Protein AF-A0A2V8X3V2-F1 (afdb_monomer)

pLDDT: mean 92.18, std 7.54, range [51.09, 96.81]

Foldseek 3Di:
DPDPDDDDDDVVCPVQVVLVQWDWDQDPNDTDIDGFLWDWDAAPVRHTPDIDTHPRNPDCVVVVVSVVVRVVVVVVD

Mean predicted aligned error: 4.42 Å

Radius of gyration: 15.48 Å; Cα contacts (8 Å, |Δi|>4): 73; chains: 1; bounding box: 33×24×49 Å

Solvent-accessible surface area (backbone atoms only — not comparable to full-atom values): 4977 Å² total; per-residue (Å²): 131,96,72,94,69,89,83,86,85,61,91,84,43,57,63,37,54,74,71,66,37,54,42,76,43,80,53,94,94,39,79,47,76,44,71,50,52,61,43,75,40,64,49,98,86,72,46,77,78,44,80,35,53,51,77,64,30,71,56,59,62,65,57,53,50,52,52,53,51,52,52,52,60,65,69,78,109

Secondary structure (DSSP, 8-state):
----SPPPP-TT-HHHHHTT-EEEEEETTEEEEEEPPEEEEE-TTS-EEEEEEGGGGSSTHHHHHHHHHHHHHHH--

Structure (mmCIF, N/CA/C/O backbone):
data_AF-A0A2V8X3V2-F1
#
_entry.id   AF-A0A2V8X3V2-F1
#
loop_
_atom_site.group_PDB
_atom_site.id
_atom_site.type_symbol
_atom_site.label_atom_id
_atom_site.label_alt_id
_atom_site.label_comp_id
_atom_site.label_asym_id
_atom_site.label_entity_id
_atom_site.label_seq_id
_atom_site.pdbx_PDB_ins_code
_atom_site.Cartn_x
_atom_site.Cartn_y
_atom_site.Cartn_z
_atom_site.occupancy
_atom_site.B_iso_or_equiv
_atom_site.auth_seq_id
_atom_site.auth_comp_id
_atom_site.auth_asym_id
_atom_site.auth_atom_id
_atom_site.pdbx_PDB_model_num
ATOM 1 N N . MET A 1 1 ? -18.751 -10.794 -12.976 1.00 60.97 1 MET A N 1
ATOM 2 C CA . MET A 1 1 ? -17.853 -10.801 -11.800 1.00 60.97 1 MET A CA 1
ATOM 3 C C . MET A 1 1 ? -18.726 -10.600 -10.567 1.00 60.97 1 MET A C 1
ATOM 5 O O . MET A 1 1 ? -19.298 -9.531 -10.435 1.00 60.97 1 MET A O 1
ATOM 9 N N . GLY A 1 2 ? -18.948 -11.633 -9.749 1.00 91.44 2 GLY A N 1
ATOM 10 C CA . GLY A 1 2 ? -19.892 -11.610 -8.615 1.00 91.44 2 GLY A CA 1
ATOM 11 C C . GLY A 1 2 ? -19.326 -10.976 -7.339 1.00 91.44 2 GLY A C 1
ATOM 12 O O . GLY A 1 2 ? -19.433 -11.571 -6.274 1.00 91.44 2 GLY A O 1
ATOM 13 N N . ILE A 1 3 ? -18.661 -9.822 -7.454 1.00 93.62 3 ILE A N 1
ATOM 14 C CA . ILE A 1 3 ? -18.076 -9.104 -6.311 1.00 93.62 3 ILE A CA 1
ATOM 15 C C . ILE A 1 3 ? -19.127 -8.232 -5.613 1.00 93.62 3 ILE A C 1
ATOM 17 O O . ILE A 1 3 ? -20.011 -7.681 -6.265 1.00 93.62 3 ILE A O 1
ATOM 21 N N . THR A 1 4 ? -19.019 -8.094 -4.291 1.00 96.56 4 THR A N 1
ATOM 22 C CA . THR A 1 4 ? -19.978 -7.356 -3.441 1.00 96.56 4 THR A CA 1
ATOM 23 C C . THR A 1 4 ? -19.416 -6.046 -2.884 1.00 96.56 4 THR A C 1
ATOM 25 O O . THR A 1 4 ? -20.023 -5.430 -2.012 1.00 96.56 4 THR A O 1
ATOM 28 N N . PHE A 1 5 ? -18.243 -5.627 -3.355 1.00 94.31 5 PHE A N 1
ATOM 29 C CA . PHE A 1 5 ? -17.540 -4.421 -2.922 1.00 94.31 5 PHE A CA 1
ATOM 30 C C . PHE A 1 5 ? -17.217 -3.527 -4.130 1.00 94.31 5 PHE A C 1
ATOM 32 O O . PHE A 1 5 ? -17.120 -4.030 -5.254 1.00 94.31 5 PHE A O 1
ATOM 39 N N . PRO A 1 6 ? -17.071 -2.204 -3.930 1.00 95.00 6 PRO A N 1
ATOM 40 C CA . PRO A 1 6 ? -16.801 -1.279 -5.023 1.00 95.00 6 PRO A CA 1
ATOM 41 C C . PRO A 1 6 ? -15.383 -1.445 -5.578 1.00 95.00 6 PRO A C 1
ATOM 43 O O . PRO A 1 6 ? -14.439 -1.728 -4.841 1.00 95.00 6 PRO A O 1
ATOM 46 N N . LEU A 1 7 ? -15.232 -1.194 -6.879 1.00 94.50 7 LEU A N 1
ATOM 47 C CA . LEU A 1 7 ? -13.935 -1.026 -7.529 1.00 94.50 7 LEU A CA 1
ATOM 48 C C . LEU A 1 7 ? -13.688 0.461 -7.771 1.00 94.50 7 LEU A C 1
ATOM 50 O O . LEU A 1 7 ? -14.538 1.156 -8.331 1.00 94.50 7 LEU A O 1
ATOM 54 N N . LEU A 1 8 ? -12.523 0.944 -7.352 1.00 92.31 8 LEU A N 1
ATOM 55 C CA . LEU A 1 8 ? -12.110 2.329 -7.543 1.00 92.31 8 LEU A CA 1
ATOM 56 C C . LEU A 1 8 ? -11.267 2.460 -8.816 1.00 92.31 8 LEU A C 1
ATOM 58 O O . LEU A 1 8 ? -10.345 1.679 -9.033 1.00 92.31 8 LEU A O 1
ATOM 62 N N . SER A 1 9 ? -11.549 3.485 -9.621 1.00 94.19 9 SER A N 1
ATOM 63 C CA . SER A 1 9 ? -10.690 3.905 -10.732 1.00 94.19 9 SER A CA 1
ATOM 64 C C . SER A 1 9 ? -9.888 5.145 -10.332 1.00 94.19 9 SER A C 1
ATOM 66 O O . SER A 1 9 ? -10.475 6.171 -9.989 1.00 94.19 9 SER A O 1
ATOM 68 N N . ASP A 1 10 ? -8.556 5.066 -10.392 1.00 94.31 10 ASP A N 1
ATOM 69 C CA . ASP A 1 10 ? -7.632 6.173 -10.092 1.00 94.31 10 ASP A CA 1
ATOM 70 C C . ASP A 1 10 ? -6.829 6.591 -11.337 1.00 94.31 10 ASP A C 1
ATOM 72 O O . ASP A 1 10 ? -5.600 6.602 -11.345 1.00 94.31 10 ASP A O 1
ATOM 76 N N . MET A 1 11 ? -7.515 6.937 -12.433 1.00 92.50 11 MET A N 1
ATOM 77 C CA . MET A 1 11 ? -6.854 7.302 -13.704 1.00 92.50 11 MET A CA 1
ATOM 78 C C . MET A 1 11 ? -5.891 8.497 -13.579 1.00 92.50 11 MET A C 1
ATOM 80 O O . MET A 1 11 ? -4.914 8.591 -14.322 1.00 92.50 11 MET A O 1
ATOM 84 N N . ASN A 1 12 ? -6.148 9.409 -12.634 1.00 93.62 12 ASN A N 1
ATOM 85 C CA . ASN A 1 12 ? -5.278 10.560 -12.362 1.00 93.62 12 ASN A CA 1
ATOM 86 C C . ASN A 1 12 ? -4.119 10.241 -11.398 1.00 93.62 12 ASN A C 1
ATOM 88 O O 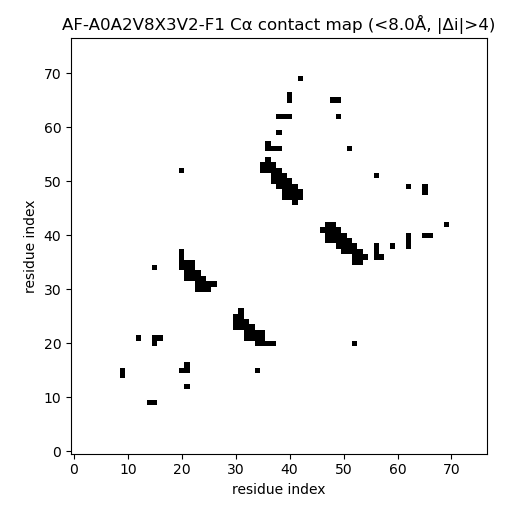. ASN A 1 12 ? -3.305 11.126 -11.128 1.00 93.62 12 ASN A O 1
ATOM 92 N N . ARG A 1 13 ? -4.027 8.995 -10.913 1.00 94.56 13 ARG A N 1
ATOM 93 C CA . ARG A 1 13 ? -2.955 8.471 -10.054 1.00 94.56 13 ARG A CA 1
ATOM 94 C C . ARG A 1 13 ? -2.784 9.227 -8.734 1.00 94.56 13 ARG A C 1
A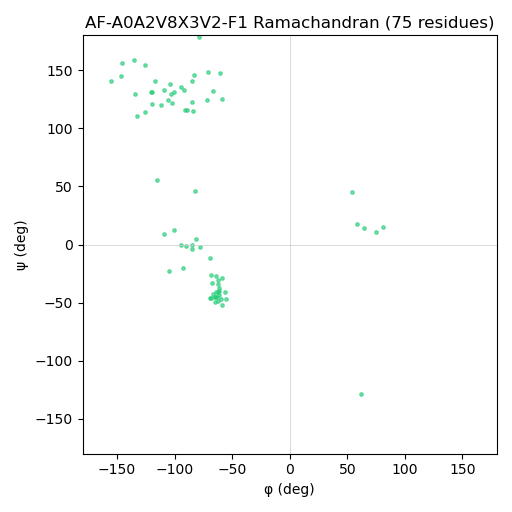TOM 96 O O . ARG A 1 13 ? -1.717 9.151 -8.124 1.00 94.56 13 ARG A O 1
ATOM 103 N N . ARG A 1 14 ? -3.782 10.007 -8.297 1.00 96.06 14 ARG A N 1
ATOM 104 C CA . ARG A 1 14 ? -3.658 10.822 -7.079 1.00 96.06 14 ARG A CA 1
ATOM 105 C C . ARG A 1 14 ? -3.616 9.935 -5.850 1.00 96.06 14 ARG A C 1
ATOM 107 O O . ARG A 1 14 ? -2.752 10.130 -5.005 1.00 96.06 14 ARG A O 1
ATOM 114 N N . MET A 1 15 ? -4.514 8.956 -5.776 1.00 94.31 15 MET A N 1
ATOM 115 C CA . MET A 1 15 ? -4.578 8.033 -4.648 1.00 94.31 15 MET A CA 1
ATOM 116 C C . MET A 1 15 ? -3.303 7.188 -4.595 1.00 94.31 15 MET A C 1
ATOM 118 O O . MET A 1 15 ? -2.632 7.176 -3.566 1.00 94.31 15 MET A O 1
ATOM 122 N N . LEU A 1 16 ? -2.897 6.591 -5.719 1.00 95.44 16 LEU A N 1
ATOM 123 C CA . LEU A 1 16 ? -1.693 5.757 -5.775 1.00 95.44 16 LEU A CA 1
ATOM 124 C C . LEU A 1 16 ? -0.437 6.510 -5.308 1.00 95.44 16 LEU A C 1
ATOM 126 O O . LEU A 1 16 ? 0.364 5.956 -4.558 1.00 95.44 16 LEU A O 1
ATOM 130 N N . LYS A 1 17 ? -0.291 7.789 -5.687 1.00 95.31 17 LYS A N 1
ATOM 131 C CA . LYS A 1 17 ? 0.805 8.650 -5.212 1.00 95.31 17 LYS A CA 1
ATOM 132 C C . LYS A 1 17 ? 0.686 8.982 -3.728 1.00 95.31 17 LYS A C 1
ATOM 134 O O . LYS A 1 17 ? 1.677 8.887 -3.014 1.00 95.31 17 LYS A O 1
ATOM 139 N N . SER A 1 18 ? -0.503 9.359 -3.257 1.00 94.69 18 SER A N 1
ATOM 140 C CA . SER A 1 18 ? -0.726 9.722 -1.852 1.00 94.69 18 SER A CA 1
ATOM 141 C C . SER A 1 18 ? -0.462 8.570 -0.884 1.00 94.69 18 SER A C 1
ATOM 143 O O . SER A 1 18 ? 0.029 8.816 0.212 1.00 94.69 18 SER A O 1
ATOM 145 N N . TYR A 1 19 ? -0.756 7.333 -1.286 1.00 93.75 19 TYR A N 1
ATOM 146 C CA . TYR A 1 19 ? -0.481 6.140 -0.481 1.00 93.75 19 TYR A CA 1
ATOM 147 C C . TYR A 1 19 ? 0.907 5.533 -0.736 1.00 93.75 19 TYR A C 1
ATOM 149 O O . TYR A 1 19 ? 1.254 4.551 -0.090 1.00 93.75 19 TYR A O 1
ATOM 157 N N . GLY A 1 20 ? 1.705 6.100 -1.649 1.00 94.62 20 GLY A N 1
ATOM 158 C CA . GLY A 1 20 ? 3.065 5.631 -1.942 1.00 94.62 20 GLY A CA 1
ATOM 159 C C . GLY A 1 20 ? 3.148 4.336 -2.756 1.00 94.62 20 GLY A C 1
ATOM 160 O O . GLY A 1 20 ? 4.232 3.797 -2.918 1.00 94.62 20 GLY A O 1
ATOM 161 N N . ILE A 1 21 ? 2.031 3.861 -3.312 1.00 95.69 21 ILE A N 1
ATOM 162 C CA . ILE A 1 21 ? 1.920 2.556 -3.985 1.00 95.69 21 ILE A CA 1
ATOM 163 C C . ILE A 1 21 ? 1.963 2.652 -5.517 1.00 95.69 21 ILE A C 1
ATOM 165 O O . ILE A 1 21 ? 1.627 1.695 -6.213 1.00 95.69 21 ILE A O 1
ATOM 169 N N . LEU A 1 22 ? 2.338 3.807 -6.074 1.00 95.94 22 LEU A N 1
ATOM 170 C CA . LEU A 1 22 ? 2.596 3.945 -7.506 1.00 95.94 22 LEU A CA 1
ATOM 171 C C . LEU A 1 22 ? 4.036 3.530 -7.806 1.00 95.94 22 LEU A C 1
ATOM 173 O O . LEU A 1 22 ? 4.968 4.139 -7.283 1.00 95.94 22 LEU A O 1
ATOM 177 N N . LYS A 1 23 ? 4.228 2.552 -8.693 1.00 94.19 23 LYS A N 1
ATOM 178 C CA . LYS A 1 23 ? 5.565 2.125 -9.112 1.00 94.19 23 LYS A CA 1
ATOM 179 C C . LYS A 1 23 ? 5.752 2.279 -10.614 1.00 94.19 23 LYS A C 1
ATOM 181 O O . LYS A 1 23 ? 4.906 1.852 -11.399 1.00 94.19 23 LYS A O 1
ATOM 186 N N . GLY A 1 24 ? 6.872 2.896 -10.982 1.00 94.06 24 GLY A N 1
ATOM 187 C CA . GLY A 1 24 ? 7.370 2.966 -12.350 1.00 94.06 24 GLY A CA 1
ATOM 188 C C . GLY A 1 24 ? 8.187 1.723 -12.693 1.00 94.06 24 GLY A C 1
ATOM 189 O O . GLY A 1 24 ? 8.930 1.207 -11.857 1.00 94.06 24 GLY A O 1
ATOM 190 N N . TYR A 1 25 ? 8.027 1.235 -13.914 1.00 91.19 25 TYR A N 1
ATOM 191 C CA . TYR A 1 25 ? 8.772 0.115 -14.466 1.00 91.19 25 TYR A CA 1
ATOM 192 C C . TYR A 1 25 ? 9.227 0.502 -15.863 1.00 91.19 25 TYR A C 1
ATOM 194 O O . TYR A 1 25 ? 8.413 0.931 -16.681 1.00 91.19 25 TYR A O 1
ATOM 202 N N . ASP A 1 26 ? 10.510 0.317 -16.134 1.00 94.00 26 ASP A N 1
ATOM 203 C CA . ASP A 1 26 ? 11.057 0.563 -17.459 1.00 94.00 26 ASP A CA 1
ATOM 204 C C . ASP A 1 26 ? 10.829 -0.672 -18.330 1.00 94.00 26 ASP A C 1
ATOM 206 O O . ASP A 1 26 ? 11.347 -1.761 -18.066 1.00 94.00 26 ASP A O 1
ATOM 210 N N . VAL A 1 27 ? 10.018 -0.506 -19.370 1.00 91.50 27 VAL A N 1
ATOM 211 C CA . VAL A 1 27 ? 9.692 -1.546 -20.342 1.00 91.50 27 VAL A CA 1
ATOM 212 C C . VAL A 1 27 ? 10.011 -0.985 -21.719 1.00 91.50 27 VAL A C 1
ATOM 214 O O . VAL A 1 27 ? 9.387 -0.031 -22.163 1.00 91.50 27 VAL A O 1
ATOM 217 N N . GLN A 1 28 ? 11.003 -1.568 -22.397 1.00 90.06 28 GLN A N 1
ATOM 218 C CA . GLN A 1 28 ? 11.396 -1.175 -23.760 1.00 90.06 28 GLN A CA 1
ATOM 219 C C . GLN A 1 28 ? 11.712 0.331 -23.920 1.00 90.06 28 GLN A C 1
ATOM 221 O O . GLN A 1 28 ? 11.297 0.953 -24.891 1.00 90.06 28 GLN A O 1
ATOM 226 N N . ASN A 1 29 ? 12.477 0.914 -22.989 1.00 90.25 29 ASN A N 1
ATOM 227 C CA . ASN A 1 29 ? 12.835 2.346 -22.945 1.00 90.25 29 ASN A CA 1
ATOM 228 C C . ASN A 1 29 ? 11.657 3.314 -22.723 1.00 90.25 29 ASN A C 1
ATOM 230 O O . ASN A 1 29 ? 11.818 4.523 -22.886 1.00 90.25 29 ASN A O 1
ATOM 234 N N . GLU A 1 30 ? 10.501 2.806 -22.305 1.00 91.94 30 GLU A N 1
ATOM 235 C CA . GLU A 1 30 ? 9.365 3.603 -21.856 1.00 91.94 30 GLU A CA 1
ATOM 236 C C . GLU A 1 30 ? 9.067 3.301 -20.385 1.00 91.94 30 GLU A C 1
ATOM 238 O O . GLU A 1 30 ? 9.124 2.152 -19.940 1.00 91.94 30 GLU A O 1
ATOM 243 N N . THR A 1 31 ? 8.729 4.334 -19.615 1.00 92.38 31 THR A N 1
ATOM 244 C CA . THR A 1 31 ? 8.341 4.168 -18.212 1.00 92.38 31 THR A CA 1
ATOM 245 C C . THR A 1 31 ? 6.834 3.946 -18.113 1.00 92.38 31 THR A C 1
ATOM 247 O O . THR A 1 31 ? 6.037 4.839 -18.402 1.00 92.38 31 THR A O 1
ATOM 250 N N . TYR A 1 32 ? 6.445 2.761 -17.648 1.00 91.56 32 TYR A N 1
ATOM 251 C CA . TYR A 1 32 ? 5.062 2.405 -17.339 1.00 91.56 32 TYR A CA 1
ATOM 252 C C . TYR A 1 32 ? 4.815 2.499 -15.836 1.00 91.56 32 TYR A C 1
ATOM 254 O O . TYR A 1 32 ? 5.579 1.961 -15.035 1.00 91.56 32 TYR A O 1
ATOM 262 N N . GLU A 1 33 ? 3.729 3.165 -15.446 1.00 92.94 33 GLU A N 1
ATOM 263 C CA . GLU A 1 33 ? 3.331 3.312 -14.046 1.00 92.94 33 GLU A CA 1
ATOM 264 C C . GLU A 1 33 ? 2.080 2.478 -13.744 1.00 92.94 33 GLU A C 1
ATOM 266 O O . GLU A 1 33 ? 1.075 2.549 -14.453 1.00 92.94 33 GLU A O 1
ATOM 271 N N . TRP A 1 34 ? 2.116 1.731 -12.645 1.00 90.31 34 TRP A N 1
ATOM 272 C CA . TRP A 1 34 ? 1.042 0.843 -12.198 1.00 90.31 34 TRP A CA 1
ATOM 273 C C . TRP A 1 34 ? 0.996 0.838 -10.674 1.00 90.31 34 TRP A C 1
ATOM 275 O O . TRP A 1 34 ? 1.983 1.132 -9.994 1.00 90.31 34 TRP A O 1
ATOM 285 N N . ALA A 1 35 ? -0.174 0.501 -10.141 1.00 93.50 35 ALA A N 1
ATOM 286 C CA . ALA A 1 35 ? -0.329 0.257 -8.719 1.00 93.50 35 ALA A CA 1
ATOM 287 C C . ALA A 1 35 ? 0.459 -0.996 -8.316 1.00 93.50 35 ALA A C 1
ATOM 289 O O . ALA A 1 35 ? 0.313 -2.054 -8.935 1.00 93.50 35 ALA A O 1
ATOM 290 N N . LEU A 1 36 ? 1.238 -0.895 -7.244 1.00 94.88 36 LEU A N 1
ATOM 291 C CA . LEU A 1 36 ? 1.674 -2.066 -6.502 1.00 94.88 36 LEU A CA 1
ATOM 292 C C . LEU A 1 36 ? 0.449 -2.805 -5.961 1.00 94.88 36 LEU A C 1
ATOM 294 O O . LEU A 1 36 ? -0.553 -2.194 -5.581 1.00 94.88 36 LEU A O 1
ATOM 298 N N . ARG A 1 37 ? 0.545 -4.135 -5.870 1.00 95.62 37 ARG A N 1
ATOM 299 C CA . ARG A 1 37 ? -0.364 -4.885 -5.001 1.00 95.62 37 ARG A CA 1
ATOM 300 C C . ARG A 1 37 ? -0.169 -4.351 -3.583 1.00 95.62 37 ARG A C 1
ATOM 302 O O . ARG A 1 37 ? 0.961 -4.345 -3.107 1.00 95.62 37 ARG A O 1
ATOM 309 N N . ALA A 1 38 ? -1.244 -3.912 -2.938 1.00 95.94 38 ALA A N 1
ATOM 310 C CA . ALA A 1 38 ? -1.174 -3.352 -1.599 1.00 95.94 38 ALA A CA 1
ATOM 311 C C . ALA A 1 38 ? -2.426 -3.665 -0.774 1.00 95.94 38 ALA A C 1
ATOM 313 O O . ALA A 1 38 ? -3.537 -3.668 -1.308 1.00 95.94 38 ALA A O 1
ATOM 314 N N . ASN A 1 39 ? -2.234 -3.871 0.530 1.00 96.56 39 ASN A N 1
ATOM 315 C CA . ASN A 1 39 ? -3.293 -3.914 1.534 1.00 96.56 39 ASN A CA 1
ATOM 316 C C . ASN A 1 39 ? -3.145 -2.686 2.434 1.00 96.56 39 ASN A C 1
ATOM 318 O O . ASN A 1 39 ? -2.123 -2.516 3.093 1.00 96.56 39 ASN A O 1
ATOM 322 N N . ILE A 1 40 ? -4.169 -1.835 2.476 1.00 96.06 40 ILE A N 1
ATOM 323 C CA . ILE A 1 40 ? -4.177 -0.622 3.301 1.00 96.06 40 ILE A CA 1
ATOM 324 C C . ILE A 1 40 ? -5.348 -0.727 4.275 1.00 96.06 40 ILE A C 1
ATOM 326 O O . ILE A 1 40 ? -6.500 -0.845 3.854 1.00 96.06 40 ILE A O 1
ATOM 330 N N . VAL A 1 41 ? -5.060 -0.688 5.577 1.00 96.81 41 VAL A N 1
ATOM 331 C CA . VAL A 1 41 ? -6.088 -0.687 6.627 1.00 96.81 41 VAL A CA 1
ATOM 332 C C . VAL A 1 41 ? -6.194 0.709 7.214 1.00 96.81 41 VAL A C 1
ATOM 334 O O . VAL A 1 41 ? -5.211 1.262 7.706 1.00 96.81 41 VAL A O 1
ATOM 337 N N . ILE A 1 42 ? -7.403 1.260 7.184 1.00 95.50 42 ILE A N 1
ATOM 338 C CA . ILE A 1 42 ? -7.729 2.587 7.707 1.00 95.50 42 ILE A CA 1
ATOM 339 C C . ILE A 1 42 ? -8.776 2.403 8.804 1.00 95.50 42 ILE A C 1
ATOM 341 O O . ILE A 1 42 ? -9.760 1.683 8.616 1.00 95.50 42 ILE A O 1
ATOM 345 N N . ASP A 1 43 ? -8.563 3.017 9.965 1.00 95.00 43 ASP A N 1
ATOM 346 C CA . ASP A 1 43 ? -9.529 2.960 11.060 1.00 95.00 43 ASP A CA 1
ATOM 347 C C . ASP A 1 43 ? -10.720 3.918 10.863 1.00 95.00 43 ASP A C 1
ATOM 349 O O . ASP A 1 43 ? -10.815 4.679 9.899 1.00 95.00 43 ASP A O 1
ATOM 353 N N . LYS A 1 44 ? -11.659 3.898 11.817 1.00 93.38 44 LYS A N 1
ATOM 354 C CA . LYS A 1 44 ? -12.866 4.740 11.778 1.00 93.38 44 LYS A CA 1
ATOM 355 C C . LYS A 1 44 ? -12.586 6.237 11.970 1.00 93.38 44 LYS A C 1
ATOM 357 O O . LYS A 1 44 ? -13.497 7.038 11.787 1.00 93.38 44 LYS A O 1
ATOM 362 N N . GLN A 1 45 ? -11.377 6.615 12.381 1.00 95.12 45 GLN A N 1
ATOM 363 C CA . GLN A 1 45 ? -10.934 8.002 12.513 1.00 95.12 45 GLN A CA 1
ATOM 364 C C . GLN A 1 45 ? -10.206 8.482 11.247 1.00 95.12 45 GLN A C 1
ATOM 366 O O . GLN A 1 45 ? -9.797 9.639 11.187 1.00 95.12 45 GLN A O 1
ATOM 371 N N . GLY A 1 46 ? -10.068 7.622 10.230 1.00 93.81 46 GLY A N 1
ATOM 372 C CA . GLY A 1 46 ? -9.353 7.934 8.996 1.00 93.81 46 GLY A CA 1
ATOM 373 C C . GLY A 1 46 ? -7.836 7.793 9.120 1.00 93.81 46 GLY A C 1
ATOM 374 O O . GLY A 1 46 ? -7.115 8.293 8.260 1.00 93.81 46 GLY A O 1
ATOM 375 N N . ILE A 1 47 ? -7.337 7.136 10.172 1.00 95.50 47 ILE A N 1
ATOM 376 C CA . ILE A 1 47 ? -5.903 6.938 10.391 1.00 95.50 47 ILE A CA 1
ATOM 377 C C . ILE A 1 47 ? -5.475 5.613 9.766 1.00 95.50 47 ILE A C 1
ATOM 379 O O . ILE A 1 47 ? -6.117 4.578 9.959 1.00 95.50 47 ILE A O 1
ATOM 383 N N . ILE A 1 48 ? -4.374 5.647 9.019 1.00 95.81 48 ILE A N 1
ATOM 384 C CA . ILE A 1 48 ? -3.764 4.452 8.435 1.00 95.81 48 ILE A CA 1
ATOM 385 C C . ILE A 1 48 ? -3.117 3.636 9.556 1.00 95.81 48 ILE A C 1
ATOM 387 O O . ILE A 1 48 ? -2.273 4.137 10.295 1.00 95.81 48 ILE A O 1
ATOM 391 N N . GLN A 1 49 ? -3.517 2.374 9.665 1.00 96.62 49 GLN A N 1
ATOM 392 C CA . GLN A 1 49 ? -3.034 1.428 10.674 1.00 96.62 49 GLN A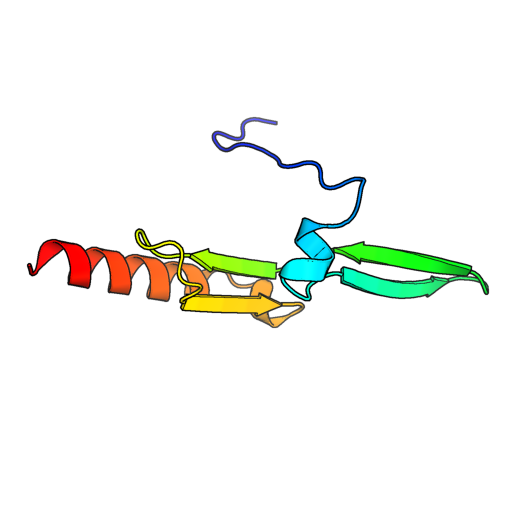 CA 1
ATOM 393 C C . GLN A 1 49 ? -2.060 0.403 10.082 1.00 96.62 49 GLN A C 1
ATOM 395 O O . GLN A 1 49 ? -1.270 -0.185 10.814 1.00 96.62 49 GLN A O 1
ATOM 400 N N . LEU A 1 50 ? -2.122 0.181 8.765 1.00 95.94 50 LEU A N 1
ATOM 401 C CA . LEU A 1 50 ? -1.265 -0.753 8.039 1.00 95.94 50 LEU A CA 1
ATOM 402 C C . LEU A 1 50 ? -1.159 -0.342 6.568 1.00 95.94 50 LEU A C 1
ATOM 404 O O . LEU A 1 50 ? -2.172 0.024 5.965 1.00 95.94 50 LEU A O 1
ATOM 408 N N . ILE A 1 51 ? 0.042 -0.473 6.006 1.00 95.06 51 ILE A N 1
ATOM 409 C CA . ILE A 1 51 ? 0.294 -0.522 4.564 1.00 95.06 51 ILE A CA 1
ATOM 410 C C . ILE A 1 51 ? 1.231 -1.706 4.325 1.00 95.06 51 ILE A C 1
ATOM 412 O O . ILE A 1 51 ? 2.394 -1.648 4.715 1.00 95.06 51 ILE A O 1
ATOM 416 N N . ASP A 1 52 ? 0.724 -2.754 3.686 1.00 95.88 52 ASP A N 1
ATOM 417 C CA . ASP A 1 52 ? 1.553 -3.806 3.098 1.00 95.88 52 ASP A CA 1
ATOM 418 C C . ASP A 1 52 ? 1.577 -3.608 1.587 1.00 95.88 52 ASP A C 1
ATOM 420 O O . ASP A 1 52 ? 0.532 -3.351 0.988 1.00 95.88 52 ASP A O 1
ATOM 424 N N . GLU A 1 53 ? 2.736 -3.770 0.957 1.00 95.19 53 GLU A N 1
ATOM 425 C CA . GLU A 1 53 ? 2.904 -3.621 -0.489 1.00 95.19 53 GLU A CA 1
ATOM 426 C C . GLU A 1 53 ? 3.753 -4.745 -1.092 1.00 95.19 53 GLU A C 1
ATOM 428 O O . GLU A 1 53 ? 4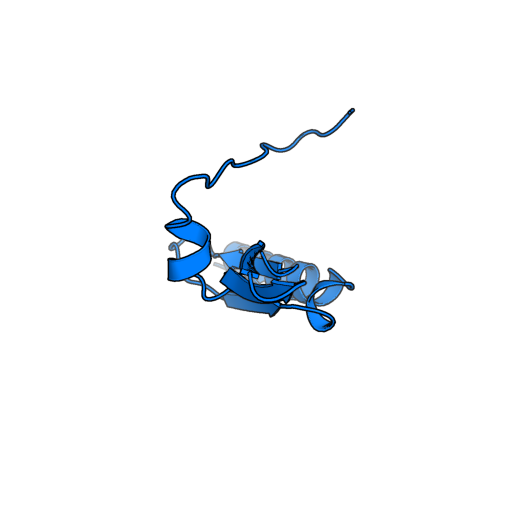.514 -5.426 -0.400 1.00 95.19 53 GLU A O 1
ATOM 433 N N . GLY A 1 54 ? 3.609 -4.954 -2.400 1.00 93.00 54 GLY A N 1
ATOM 434 C CA . GLY A 1 54 ? 4.351 -5.969 -3.141 1.00 93.00 54 GLY A CA 1
ATOM 435 C C . GLY A 1 54 ? 4.058 -7.380 -2.632 1.00 93.00 54 GLY A C 1
ATOM 436 O O . GLY A 1 54 ? 2.896 -7.782 -2.520 1.00 93.00 54 GLY A O 1
ATOM 437 N N . ASP A 1 55 ? 5.118 -8.129 -2.332 1.00 94.19 55 ASP A N 1
ATOM 438 C CA . ASP A 1 55 ? 5.023 -9.525 -1.894 1.00 94.19 55 ASP A CA 1
ATOM 439 C C . ASP A 1 55 ? 4.363 -9.663 -0.516 1.00 94.19 55 ASP A C 1
ATOM 441 O O . ASP A 1 55 ? 3.602 -10.606 -0.293 1.00 94.19 55 ASP A O 1
ATOM 445 N N . SER A 1 56 ? 4.556 -8.689 0.379 1.00 93.31 56 SER A N 1
ATOM 446 C CA . SER A 1 56 ? 3.921 -8.678 1.705 1.00 93.31 56 SER A CA 1
ATOM 447 C C . SER A 1 56 ? 2.396 -8.578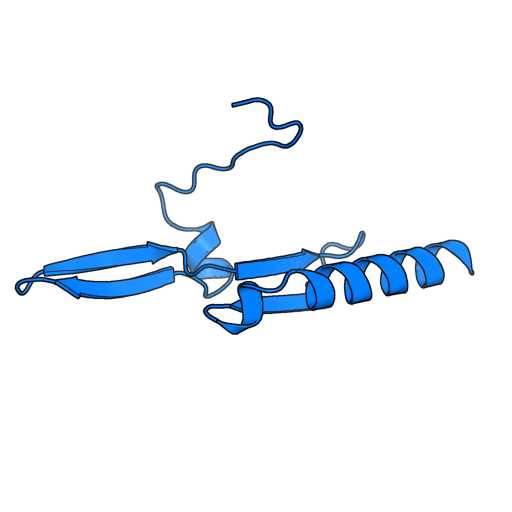 1.624 1.00 93.31 56 SER A C 1
ATOM 449 O O . SER A 1 56 ? 1.697 -9.068 2.502 1.00 93.31 56 SER A O 1
ATOM 451 N N . ALA A 1 57 ? 1.863 -7.985 0.552 1.00 95.06 57 ALA A N 1
ATOM 452 C CA . ALA A 1 57 ? 0.425 -7.825 0.350 1.00 95.06 57 ALA A CA 1
ATOM 453 C C . ALA A 1 57 ? -0.257 -9.053 -0.286 1.00 95.06 57 ALA A C 1
ATOM 455 O O . ALA A 1 57 ? -1.474 -9.048 -0.483 1.00 95.06 57 ALA A O 1
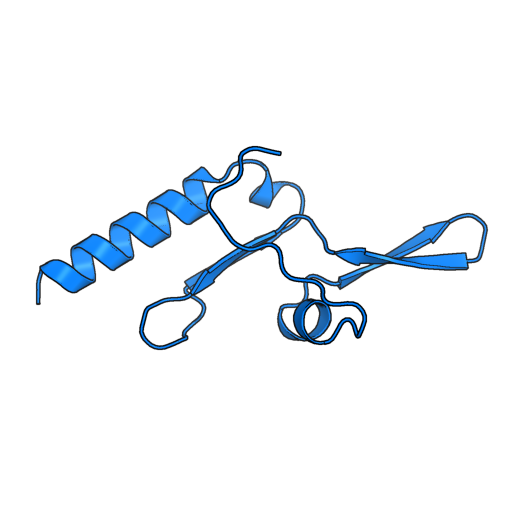ATOM 456 N N . VAL A 1 58 ? 0.504 -10.093 -0.652 1.00 95.31 58 VAL A N 1
ATOM 457 C CA . VAL A 1 58 ? -0.036 -11.327 -1.247 1.00 95.31 58 VAL A CA 1
ATOM 458 C C . VAL A 1 58 ? -0.898 -12.093 -0.242 1.00 95.31 58 VAL A C 1
ATOM 460 O O . VAL A 1 58 ? -1.966 -12.575 -0.620 1.00 95.31 58 VAL A O 1
ATOM 463 N N . ASP A 1 59 ? -0.453 -12.188 1.014 1.00 93.44 59 ASP A N 1
ATOM 464 C CA . ASP A 1 59 ? -1.235 -12.770 2.106 1.00 93.44 59 ASP A CA 1
ATOM 465 C C . ASP A 1 59 ? -2.051 -11.667 2.812 1.00 93.44 59 ASP A C 1
ATOM 467 O O . ASP A 1 59 ? -1.473 -10.768 3.421 1.00 93.44 59 ASP A O 1
ATOM 471 N N . PRO A 1 60 ? -3.396 -11.708 2.774 1.00 92.50 60 PRO A N 1
ATOM 472 C CA . PRO A 1 60 ? -4.231 -10.704 3.427 1.00 92.50 60 PRO A CA 1
ATOM 473 C C . PRO A 1 60 ? -4.355 -10.881 4.954 1.00 92.50 60 PRO A C 1
ATOM 475 O O . PRO A 1 60 ? -5.030 -10.076 5.606 1.00 92.50 60 PRO A O 1
ATOM 478 N N . ASN A 1 61 ? -3.764 -11.922 5.556 1.00 95.88 61 ASN A N 1
ATOM 479 C CA . ASN A 1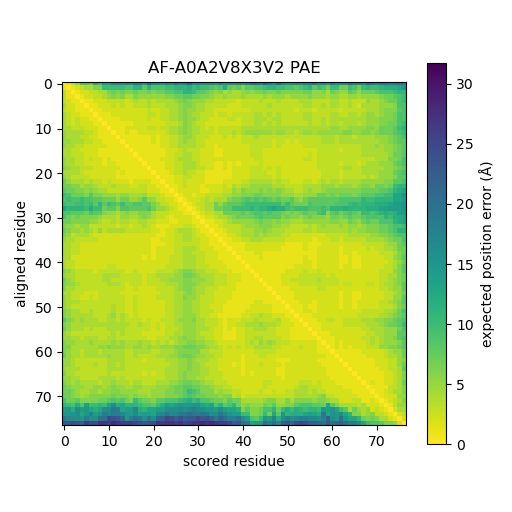 61 ? -3.920 -12.218 6.986 1.00 95.88 61 ASN A CA 1
ATOM 480 C C . ASN A 1 61 ? -3.379 -11.110 7.902 1.00 95.88 61 ASN A C 1
ATOM 482 O O . ASN A 1 61 ? -3.932 -10.898 8.988 1.00 95.88 61 ASN A O 1
ATOM 486 N N . SER A 1 62 ? -2.346 -10.378 7.479 1.00 93.62 62 SER A N 1
ATOM 487 C CA . SER A 1 62 ? -1.834 -9.201 8.196 1.00 93.62 62 SER A CA 1
ATOM 488 C C . SER A 1 62 ? -2.926 -8.137 8.349 1.00 93.62 62 SER A C 1
ATOM 490 O O . SER A 1 62 ? -3.271 -7.740 9.466 1.00 93.62 62 SER A O 1
ATOM 492 N N . ALA A 1 63 ? -3.564 -7.763 7.238 1.00 95.88 63 ALA A N 1
ATOM 493 C CA . ALA A 1 63 ? -4.667 -6.813 7.201 1.00 95.88 63 ALA A CA 1
ATOM 494 C C . ALA A 1 63 ? -5.876 -7.306 8.009 1.00 95.88 63 ALA A C 1
ATOM 496 O O . ALA A 1 63 ? -6.441 -6.549 8.802 1.00 95.88 63 ALA A O 1
ATOM 497 N N . LEU A 1 64 ? -6.239 -8.588 7.886 1.00 96.12 64 LEU A N 1
ATOM 498 C CA . LEU A 1 64 ? -7.339 -9.182 8.653 1.00 96.12 64 LEU A CA 1
ATOM 499 C C . LEU A 1 64 ? -7.080 -9.140 10.169 1.00 96.12 64 LEU A C 1
ATOM 501 O O . LEU A 1 64 ? -7.993 -8.851 10.954 1.00 96.12 64 LEU A O 1
ATOM 505 N N . THR A 1 65 ? -5.839 -9.390 10.588 1.00 96.19 65 THR A N 1
ATOM 506 C CA . THR A 1 65 ? -5.424 -9.352 11.997 1.00 96.19 65 THR A CA 1
ATOM 507 C C . THR A 1 65 ? -5.540 -7.942 12.569 1.00 96.19 65 THR A C 1
ATOM 509 O O . THR A 1 65 ? -6.110 -7.760 13.653 1.00 96.19 65 THR A O 1
ATOM 512 N N . VAL A 1 66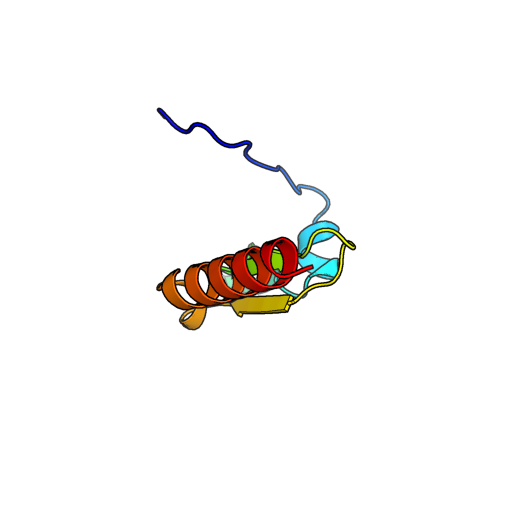 ? -5.075 -6.928 11.830 1.00 95.88 66 VAL A N 1
ATOM 513 C CA . VAL A 1 66 ? -5.210 -5.517 12.226 1.00 95.88 66 VAL A CA 1
ATOM 514 C C . VAL A 1 66 ? -6.687 -5.122 12.307 1.00 95.88 66 VAL A C 1
ATOM 516 O O . VAL A 1 66 ? -7.122 -4.619 13.345 1.00 95.88 66 VAL A O 1
ATOM 519 N N . CYS A 1 67 ? -7.494 -5.441 11.289 1.00 94.94 67 CYS A N 1
ATOM 520 C CA . CYS A 1 67 ? -8.939 -5.182 11.286 1.00 94.94 67 CYS A CA 1
ATOM 521 C C . CYS A 1 67 ? -9.647 -5.794 12.505 1.00 94.94 67 CYS A C 1
ATOM 523 O O . CYS A 1 67 ? -10.416 -5.118 13.193 1.00 94.94 67 CYS A O 1
ATOM 525 N N . THR A 1 68 ? -9.354 -7.059 12.818 1.00 94.19 68 THR A N 1
ATOM 526 C CA . THR A 1 68 ? -9.941 -7.767 13.967 1.00 94.19 68 THR A CA 1
ATOM 527 C C . THR A 1 68 ? -9.531 -7.125 15.292 1.00 94.19 68 THR A C 1
ATOM 529 O O . THR A 1 68 ? -10.355 -6.969 16.196 1.00 94.19 68 THR A O 1
ATOM 532 N N . THR A 1 69 ? -8.268 -6.715 15.413 1.00 93.31 69 THR A N 1
ATOM 533 C CA . THR A 1 69 ? -7.738 -6.049 16.611 1.00 93.31 69 THR A CA 1
ATOM 534 C C . THR A 1 69 ? -8.410 -4.695 16.838 1.00 93.31 69 THR A C 1
ATOM 536 O O . THR A 1 69 ? -8.865 -4.406 17.949 1.00 93.31 69 THR A O 1
ATOM 539 N N . LEU A 1 70 ? -8.558 -3.891 15.780 1.00 91.94 70 LEU A N 1
ATOM 540 C CA . LEU A 1 70 ? -9.262 -2.606 15.828 1.00 91.94 70 LEU A CA 1
ATOM 541 C C . LEU A 1 70 ? -10.742 -2.781 16.192 1.00 91.94 70 LEU A C 1
ATOM 543 O O . LEU A 1 70 ? -11.271 -2.026 17.010 1.00 91.94 70 LEU A O 1
ATOM 547 N N . HIS A 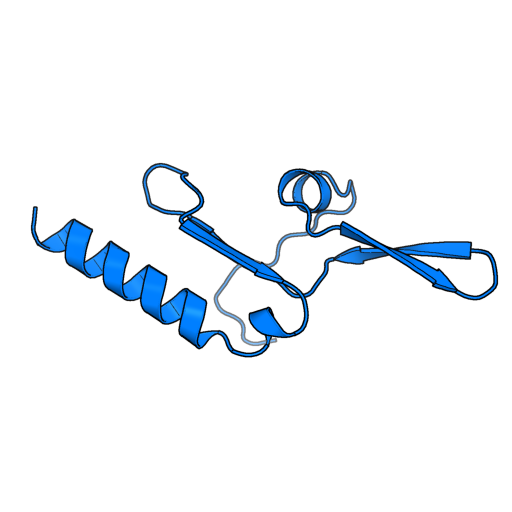1 71 ? -11.405 -3.799 15.638 1.00 89.31 71 HIS A N 1
ATOM 548 C CA . HIS A 1 71 ? -12.804 -4.095 15.943 1.00 89.31 71 HIS A CA 1
ATOM 549 C C . HIS A 1 71 ? -13.010 -4.475 17.418 1.00 89.31 71 HIS A C 1
ATOM 551 O O . HIS A 1 71 ? -13.899 -3.933 18.080 1.00 89.31 71 HIS A O 1
ATOM 557 N N . LYS A 1 72 ? -12.143 -5.338 17.966 1.00 89.69 72 LYS A N 1
ATOM 558 C CA . LYS A 1 72 ? -12.149 -5.694 19.396 1.00 89.69 72 LYS A CA 1
ATOM 559 C C . LYS A 1 72 ? -11.937 -4.463 20.281 1.00 89.69 72 LYS A C 1
ATOM 561 O O . LYS A 1 72 ? -12.713 -4.242 21.206 1.00 89.69 72 LYS A O 1
ATOM 566 N N . LYS A 1 73 ? -10.948 -3.620 19.958 1.00 82.38 73 LYS A N 1
ATOM 567 C CA . LYS A 1 73 ? -10.665 -2.375 20.696 1.00 82.38 73 LYS A CA 1
ATOM 568 C C . LYS A 1 73 ? -11.842 -1.394 20.670 1.00 82.38 73 LYS A C 1
ATOM 570 O O . LYS A 1 73 ? -12.107 -0.747 21.674 1.00 82.38 73 LYS A O 1
ATOM 575 N N . SER A 1 74 ? -12.559 -1.302 19.550 1.00 80.00 74 SER A N 1
ATOM 576 C CA . SER A 1 74 ? -13.761 -0.464 19.429 1.00 80.00 74 SER A CA 1
ATOM 577 C C . SER A 1 74 ? -14.942 -0.968 20.260 1.00 80.00 74 SER A C 1
ATOM 579 O O . SER A 1 74 ? -15.810 -0.163 20.567 1.00 80.00 74 SER A O 1
ATOM 581 N N . THR A 1 75 ? -15.013 -2.268 20.553 1.00 73.62 75 THR A N 1
ATOM 582 C CA . THR A 1 75 ? -16.154 -2.896 21.250 1.00 73.62 75 THR A CA 1
ATOM 583 C C . THR A 1 75 ? -15.939 -2.960 22.766 1.00 73.62 75 THR A C 1
ATOM 585 O O . THR A 1 75 ? -16.890 -3.082 23.524 1.00 73.62 75 THR A O 1
ATOM 588 N N . ALA A 1 76 ? -14.688 -2.858 23.221 1.00 67.12 76 ALA A N 1
ATOM 589 C CA . ALA A 1 76 ? -14.323 -2.832 24.638 1.00 67.12 76 ALA A CA 1
ATOM 590 C C . ALA A 1 76 ? -14.477 -1.445 25.305 1.00 67.12 76 ALA A C 1
ATOM 592 O O . ALA A 1 76 ? -14.070 -1.283 26.455 1.00 67.12 76 ALA A O 1
ATOM 593 N N . LYS A 1 77 ? -15.006 -0.448 24.585 1.00 51.09 77 LYS A N 1
ATOM 594 C CA . LYS A 1 77 ? -15.240 0.925 25.049 1.00 51.09 77 LYS A CA 1
ATOM 595 C C . LYS A 1 77 ? -16.736 1.192 25.121 1.00 51.09 77 LYS A C 1
ATOM 597 O O . LYS A 1 77 ? -17.141 1.877 26.082 1.00 51.09 77 LYS A O 1
#

Sequence (77 aa):
MGITFPLLSDMNRRMLKSYGILKGYDVQNETYEWALRANIVIDKQGIIQLIDEGDSAVDPNSALTVCTTLHKKSTAK

Nearest PDB structures (foldseek):
  5enu-assembly2_B  TM=7.675E-01  e=2.263E-02  Burkholderia ambifaria MC40-6
  3gkn-assembly2_B  TM=7.032E-01  e=1.080E-01  Xanthomonas campestris pv. campestris
  5iox-assembly1_A  TM=7.501E-01  e=1.596E-01  Xanthomonas campestris pv. campestris str. ATCC 33913
  3gkm-assembly1_A  TM=6.877E-01  e=1.313E-01  Xanthomonas campestris pv. campestris
  3gkn-assembly1_A  TM=7.465E-01  e=2.688E-01  Xanthomonas campestris pv. campestris